Protein AF-A0A0P1IJI8-F1 (afdb_monomer_lite)

InterPro domains:
  IPR011057 Mss4-like superfamily [SSF51316] (6-48)

Radius of gyration: 13.5 Å; chains: 1; bounding box: 26×32×32 Å

Structure (mmCIF, N/CA/C/O backbone):
data_AF-A0A0P1IJI8-F1
#
_entry.id   AF-A0A0P1IJI8-F1
#
loop_
_atom_site.group_PDB
_atom_site.id
_atom_site.type_symbol
_atom_site.label_atom_id
_atom_site.label_alt_id
_atom_site.label_comp_id
_atom_site.label_asym_id
_atom_site.label_entity_id
_atom_site.label_seq_id
_atom_site.pdbx_PDB_ins_code
_atom_site.Cartn_x
_atom_site.Cartn_y
_atom_site.Cartn_z
_atom_site.occupancy
_atom_site.B_iso_or_equiv
_atom_site.auth_seq_id
_atom_site.auth_comp_id
_atom_site.auth_asym_id
_atom_site.auth_atom_id
_atom_site.pdbx_PDB_model_num
ATOM 1 N N . MET A 1 1 ? 10.461 6.715 19.446 1.00 29.12 1 MET A N 1
ATOM 2 C CA . MET A 1 1 ? 9.028 6.486 19.163 1.00 29.12 1 MET A CA 1
ATOM 3 C C . MET A 1 1 ? 8.735 7.197 17.855 1.00 29.12 1 MET A C 1
ATOM 5 O O . MET A 1 1 ? 9.041 8.377 17.781 1.00 29.12 1 MET A O 1
ATOM 9 N N . ALA A 1 2 ? 8.296 6.492 16.811 1.00 30.16 2 ALA A N 1
ATOM 10 C CA . ALA A 1 2 ? 8.014 7.117 15.518 1.00 30.16 2 ALA A CA 1
ATOM 11 C C . ALA A 1 2 ? 6.661 7.837 15.606 1.00 30.16 2 ALA A C 1
ATOM 13 O O . ALA A 1 2 ? 5.616 7.194 15.634 1.00 30.16 2 ALA A O 1
ATOM 14 N N . THR A 1 3 ? 6.689 9.158 15.748 1.00 37.88 3 THR A N 1
ATOM 15 C CA . THR A 1 3 ? 5.506 10.017 15.661 1.00 37.88 3 THR A CA 1
ATOM 16 C C . THR A 1 3 ? 5.250 10.345 14.200 1.00 37.88 3 THR A C 1
ATOM 18 O O . THR A 1 3 ? 6.122 10.864 13.508 1.00 37.88 3 THR A O 1
ATOM 21 N N . PHE A 1 4 ? 4.060 9.996 13.724 1.00 51.72 4 PHE A N 1
ATOM 22 C CA . PHE A 1 4 ? 3.607 10.323 12.382 1.00 51.72 4 PHE A CA 1
ATOM 23 C C . PHE A 1 4 ? 3.056 11.748 12.413 1.00 51.72 4 PHE A C 1
ATOM 25 O O . PHE A 1 4 ? 2.014 11.976 13.016 1.00 51.72 4 PHE A O 1
ATOM 32 N N . ASP A 1 5 ? 3.746 12.712 11.802 1.00 52.84 5 ASP A N 1
ATOM 33 C CA . ASP A 1 5 ? 3.158 14.039 11.588 1.00 52.84 5 A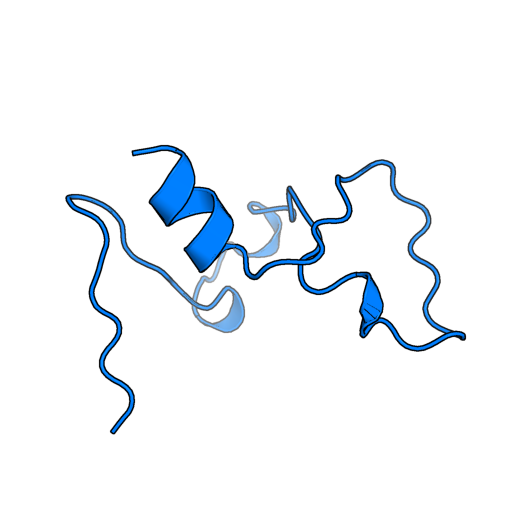SP A CA 1
ATOM 34 C C . ASP A 1 5 ? 1.995 13.860 10.603 1.00 52.84 5 ASP A C 1
ATOM 36 O O . ASP A 1 5 ? 2.215 13.519 9.437 1.00 52.84 5 ASP A O 1
ATO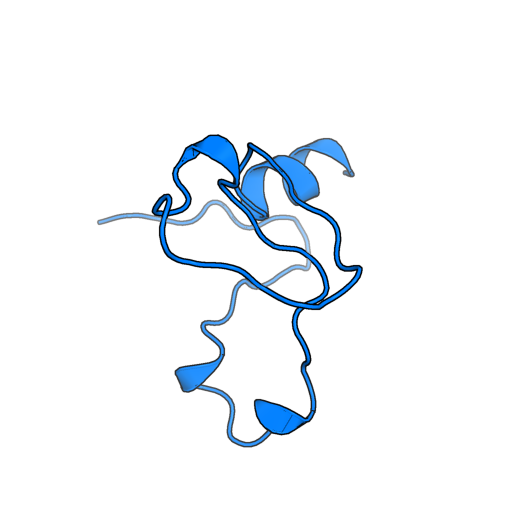M 40 N N . TYR A 1 6 ? 0.761 13.932 11.093 1.00 63.28 6 TYR A N 1
ATOM 41 C CA . TYR A 1 6 ? -0.439 13.679 10.299 1.00 63.28 6 TYR A CA 1
ATOM 42 C C . TYR A 1 6 ? -0.693 14.838 9.333 1.00 63.28 6 TYR A C 1
ATOM 44 O O . TYR A 1 6 ? -0.501 16.005 9.677 1.00 63.28 6 TYR A O 1
ATOM 52 N N . LEU A 1 7 ? -1.130 14.503 8.121 1.00 59.47 7 LEU A N 1
ATOM 53 C CA . LEU A 1 7 ? -1.703 15.473 7.193 1.00 59.47 7 LEU A CA 1
ATOM 54 C C . LEU A 1 7 ? -2.986 16.055 7.808 1.00 59.47 7 LEU A C 1
ATOM 56 O O . LEU A 1 7 ? -3.712 15.297 8.462 1.00 59.47 7 LEU A O 1
ATOM 60 N N . PRO A 1 8 ? -3.284 17.356 7.622 1.00 65.12 8 PRO A N 1
ATOM 61 C CA . PRO A 1 8 ? -4.538 17.934 8.091 1.00 65.12 8 PRO A CA 1
ATOM 62 C C . PRO A 1 8 ? -5.721 17.075 7.631 1.00 65.12 8 PRO A C 1
ATOM 64 O O . PRO A 1 8 ? -5.802 16.701 6.462 1.00 65.12 8 PRO A O 1
ATOM 67 N N . ASP A 1 9 ? -6.591 16.718 8.575 1.00 61.94 9 ASP A N 1
ATOM 68 C CA . ASP A 1 9 ? -7.820 15.950 8.343 1.00 61.94 9 ASP A CA 1
ATOM 69 C C . ASP A 1 9 ? -7.644 14.521 7.779 1.00 61.94 9 ASP A C 1
ATOM 71 O O . ASP A 1 9 ? -8.616 13.919 7.320 1.00 61.94 9 ASP A O 1
ATOM 75 N N . GLN A 1 10 ? -6.441 13.927 7.848 1.00 60.81 10 GLN A N 1
ATOM 76 C CA . GLN A 1 10 ? -6.206 12.545 7.404 1.00 60.81 10 GLN A CA 1
ATOM 77 C C . GLN A 1 10 ? -5.556 11.667 8.480 1.00 60.81 10 GLN A C 1
ATOM 79 O O . GLN A 1 10 ? -4.631 12.070 9.184 1.00 60.81 10 GLN A O 1
ATOM 84 N N . VAL A 1 11 ? -6.009 10.411 8.563 1.00 65.81 11 VAL A N 1
ATOM 85 C CA . VAL A 1 11 ? -5.494 9.402 9.498 1.00 65.81 11 VAL A CA 1
ATOM 86 C C . VAL A 1 11 ? -4.972 8.204 8.712 1.00 65.81 11 VAL A C 1
ATOM 88 O O . VAL A 1 11 ? -5.692 7.612 7.911 1.00 65.81 11 VAL A O 1
ATOM 91 N N . TYR A 1 12 ? -3.719 7.825 8.961 1.00 70.81 12 TYR A N 1
ATOM 92 C CA . TYR A 1 12 ? -3.163 6.567 8.471 1.00 70.81 12 TYR A CA 1
ATOM 93 C C . TYR A 1 12 ? -3.579 5.429 9.407 1.00 70.81 12 TYR A C 1
ATOM 95 O O . TYR A 1 12 ? -3.260 5.460 10.596 1.00 70.81 12 TYR A O 1
ATOM 103 N N . VAL A 1 13 ? -4.264 4.416 8.874 1.00 71.81 13 VAL A N 1
ATOM 104 C CA . VAL A 1 13 ? -4.714 3.246 9.639 1.00 71.81 13 VAL A CA 1
ATOM 105 C C . VAL A 1 13 ? -4.181 1.976 8.973 1.00 71.81 13 VAL A C 1
ATOM 107 O O . VAL A 1 13 ? -4.484 1.738 7.802 1.00 71.81 13 VAL A O 1
ATOM 110 N N . PRO A 1 14 ? -3.405 1.136 9.683 1.00 73.75 14 PRO A N 1
ATOM 111 C CA . PRO A 1 14 ? -3.062 -0.195 9.198 1.00 73.75 14 PRO A CA 1
ATOM 112 C C . PRO A 1 14 ? -4.329 -1.015 8.920 1.00 73.75 14 PRO A C 1
ATOM 114 O O . PRO A 1 14 ? -5.162 -1.185 9.809 1.00 73.75 14 PRO A O 1
ATOM 117 N N . LEU A 1 15 ? -4.457 -1.562 7.706 1.00 71.75 15 LEU A N 1
ATOM 118 C CA . LEU A 1 15 ? -5.665 -2.285 7.274 1.00 71.75 15 LEU A CA 1
ATOM 119 C C . LEU A 1 15 ? -6.013 -3.479 8.177 1.00 71.75 15 LEU A C 1
ATOM 121 O O . LEU A 1 15 ? -7.187 -3.759 8.375 1.00 71.75 15 LEU A O 1
ATOM 125 N N . GLY A 1 16 ? -5.016 -4.132 8.789 1.00 72.75 16 GLY A N 1
ATOM 126 C CA . GLY A 1 16 ? -5.222 -5.260 9.711 1.00 72.75 16 GLY A CA 1
ATOM 127 C C . GLY A 1 16 ? -5.978 -4.923 11.006 1.00 72.75 16 GLY A C 1
ATOM 128 O O . GLY A 1 16 ? -6.217 -5.816 11.810 1.00 72.75 16 GLY A O 1
ATOM 129 N N . LEU A 1 17 ? -6.331 -3.653 11.223 1.00 75.69 17 LEU A N 1
ATOM 130 C CA . LEU A 1 17 ? -7.152 -3.184 12.342 1.00 75.69 17 LEU A CA 1
ATOM 131 C C . LEU A 1 17 ? -8.608 -2.895 11.937 1.00 75.69 17 LEU A C 1
ATOM 133 O O . LEU A 1 17 ? -9.398 -2.492 12.787 1.00 75.69 17 LEU A O 1
ATOM 137 N N . ILE A 1 18 ? -8.955 -3.046 10.654 1.00 80.19 18 ILE A N 1
ATOM 138 C CA . ILE A 1 18 ? -10.273 -2.714 10.105 1.00 80.19 18 ILE A CA 1
ATOM 139 C C . ILE A 1 18 ? -10.998 -4.010 9.733 1.00 80.19 18 ILE A C 1
ATOM 141 O O . ILE A 1 18 ? -10.569 -4.728 8.832 1.00 80.19 18 ILE A O 1
ATOM 145 N N . ASP A 1 19 ? -12.142 -4.269 10.371 1.00 83.06 19 ASP A N 1
ATOM 146 C CA . ASP A 1 19 ? -12.961 -5.469 10.125 1.00 83.06 19 ASP A CA 1
ATOM 147 C C . ASP A 1 19 ? -13.442 -5.586 8.664 1.00 83.06 19 ASP A C 1
ATOM 149 O O . ASP A 1 19 ? -13.730 -6.677 8.181 1.00 83.06 19 ASP A O 1
ATOM 153 N N . GLN A 1 20 ? -13.528 -4.466 7.939 1.00 85.06 20 GLN A N 1
ATOM 154 C CA . GLN A 1 20 ? -13.938 -4.393 6.532 1.00 85.06 20 GLN A CA 1
ATOM 155 C C . GLN A 1 20 ? -12.759 -4.210 5.561 1.00 85.06 20 GLN A C 1
ATOM 157 O O . GLN A 1 20 ? -12.941 -3.611 4.501 1.00 85.06 20 GLN A O 1
ATOM 162 N N . ALA A 1 21 ? -11.554 -4.685 5.899 1.00 83.31 21 ALA A N 1
ATOM 163 C CA . ALA A 1 21 ? -10.361 -4.533 5.055 1.00 83.31 21 ALA A CA 1
ATOM 164 C C . ALA A 1 21 ? -10.568 -5.008 3.601 1.00 83.31 21 ALA A C 1
ATOM 166 O O . ALA A 1 21 ? -10.076 -4.362 2.679 1.00 83.31 21 ALA A O 1
ATOM 167 N N . ASP A 1 22 ? -11.369 -6.056 3.384 1.00 86.44 22 ASP A N 1
ATOM 168 C CA . ASP A 1 22 ? -11.715 -6.559 2.044 1.00 86.44 22 ASP A CA 1
ATOM 169 C C . ASP A 1 22 ? -12.438 -5.522 1.161 1.00 86.44 22 ASP A C 1
ATOM 171 O O . ASP A 1 22 ? -12.364 -5.588 -0.065 1.00 86.44 22 ASP A O 1
ATOM 175 N N . ASN A 1 23 ? -13.102 -4.527 1.757 1.00 88.38 23 ASN A N 1
ATOM 176 C CA . ASN A 1 23 ? -13.782 -3.450 1.030 1.00 88.38 23 ASN A CA 1
ATOM 177 C C . ASN A 1 23 ? -12.853 -2.277 0.682 1.00 88.38 23 ASN A C 1
ATOM 179 O O . ASN A 1 23 ? -13.294 -1.297 0.078 1.00 88.38 23 ASN A O 1
ATOM 183 N N . LEU A 1 24 ? -11.584 -2.346 1.083 1.00 85.94 24 LEU A N 1
ATOM 184 C CA . LEU A 1 24 ? -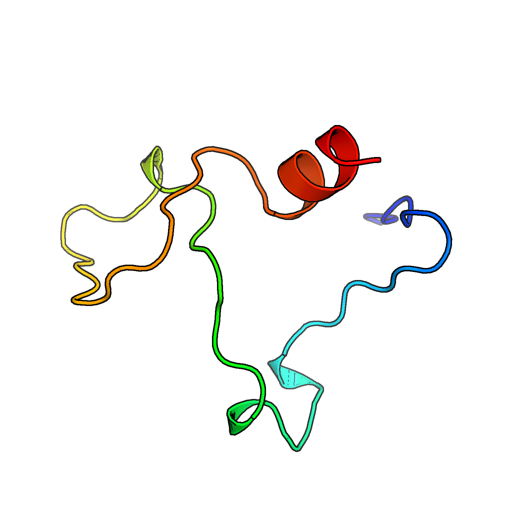10.586 -1.298 0.900 1.00 85.94 24 LEU A CA 1
ATOM 185 C C . LEU A 1 24 ? -9.439 -1.825 0.027 1.00 85.94 24 LEU A C 1
ATOM 187 O O . LEU A 1 24 ? -8.323 -2.009 0.521 1.00 85.94 24 LEU A O 1
ATOM 191 N N . PRO A 1 25 ? -9.687 -2.086 -1.272 1.00 86.69 25 PRO A N 1
ATOM 192 C CA . PRO A 1 25 ? -8.646 -2.586 -2.152 1.00 86.69 25 PRO A CA 1
ATOM 193 C C . PRO A 1 25 ? -7.499 -1.570 -2.257 1.00 86.69 25 PRO A C 1
ATOM 195 O O . PRO A 1 25 ? -7.732 -0.352 -2.238 1.00 86.69 25 PRO A O 1
ATOM 198 N N . PRO A 1 26 ? -6.250 -2.044 -2.397 1.00 86.62 26 PRO A N 1
ATOM 199 C CA . PRO A 1 26 ? -5.119 -1.161 -2.616 1.00 86.62 26 PRO A CA 1
ATOM 200 C C . PRO A 1 26 ? -5.320 -0.364 -3.908 1.00 86.62 26 PRO A C 1
ATOM 202 O O . PRO A 1 26 ? -5.841 -0.868 -4.901 1.00 86.62 26 PRO A O 1
ATOM 205 N N . ARG A 1 27 ? -4.890 0.898 -3.893 1.00 87.06 27 ARG A N 1
ATOM 206 C CA . ARG A 1 27 ? -4.947 1.788 -5.066 1.00 87.06 27 ARG A CA 1
ATOM 207 C C . ARG A 1 27 ? -3.577 2.046 -5.691 1.00 87.06 27 ARG A C 1
ATOM 209 O O . ARG A 1 27 ? -3.508 2.493 -6.829 1.00 87.06 27 ARG A O 1
ATOM 216 N N . ILE A 1 28 ? -2.508 1.780 -4.945 1.00 86.50 28 ILE A N 1
ATOM 217 C CA . ILE A 1 28 ? -1.123 2.039 -5.334 1.00 86.50 28 ILE A CA 1
ATOM 218 C C . ILE A 1 28 ? -0.1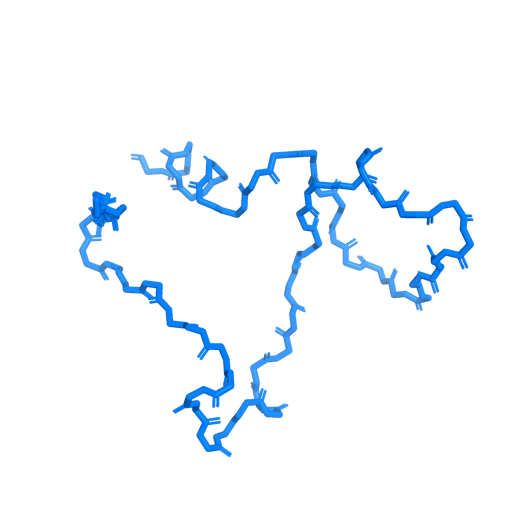94 1.082 -4.589 1.00 86.50 28 ILE A C 1
ATOM 220 O O . ILE A 1 28 ? -0.421 0.788 -3.412 1.00 86.50 28 ILE A O 1
ATOM 224 N N . HIS A 1 29 ? 0.867 0.631 -5.253 1.00 90.31 29 HIS A N 1
ATOM 225 C CA . HIS A 1 29 ? 1.992 -0.036 -4.602 1.00 90.31 29 HIS A CA 1
ATOM 226 C C . HIS A 1 29 ? 3.122 0.970 -4.424 1.00 90.31 29 HIS A C 1
ATOM 228 O O . HIS A 1 29 ? 3.533 1.625 -5.379 1.00 90.31 29 HIS A O 1
ATOM 234 N N . CYS A 1 30 ? 3.611 1.096 -3.197 1.00 89.62 30 CYS A N 1
ATOM 235 C CA . CYS A 1 30 ? 4.705 2.001 -2.844 1.00 89.62 30 CYS A CA 1
ATOM 236 C C . CYS A 1 30 ? 6.045 1.253 -2.838 1.00 89.62 30 CYS A C 1
ATOM 238 O O . CYS A 1 30 ? 6.060 0.028 -2.711 1.00 89.62 30 CYS A O 1
ATOM 240 N N . HIS A 1 31 ? 7.160 1.985 -2.910 1.00 89.62 31 HIS A N 1
ATOM 241 C CA . HIS A 1 31 ? 8.519 1.424 -2.907 1.00 89.62 31 HIS A CA 1
ATOM 242 C C . HIS A 1 31 ? 8.772 0.358 -3.983 1.00 89.62 31 HIS A C 1
ATOM 244 O O . HIS A 1 31 ? 9.406 -0.666 -3.727 1.00 89.62 31 HIS A O 1
ATOM 250 N N . ALA A 1 32 ? 8.289 0.601 -5.203 1.00 90.31 32 ALA A N 1
ATOM 251 C CA . ALA A 1 32 ? 8.383 -0.350 -6.307 1.00 90.31 32 ALA A CA 1
ATOM 252 C C . ALA A 1 32 ? 9.829 -0.778 -6.639 1.00 90.31 32 ALA A C 1
ATOM 254 O O . ALA A 1 32 ? 10.058 -1.941 -6.954 1.00 90.31 32 ALA A O 1
ATOM 255 N N . GLU A 1 33 ? 10.816 0.113 -6.514 1.00 90.38 33 GLU A N 1
ATOM 256 C CA . GLU A 1 33 ? 12.247 -0.196 -6.696 1.00 90.38 33 GLU A CA 1
ATOM 257 C C . GLU A 1 33 ? 12.810 -1.177 -5.664 1.00 90.38 33 GLU A C 1
ATOM 259 O O . GLU A 1 33 ? 13.808 -1.844 -5.925 1.00 90.38 33 GLU A O 1
ATOM 264 N N . SER A 1 34 ? 12.169 -1.279 -4.499 1.00 91.12 34 SER A N 1
ATOM 265 C CA . SER A 1 34 ? 12.540 -2.218 -3.438 1.00 91.12 34 SER A CA 1
ATOM 266 C C . SER A 1 34 ? 11.726 -3.513 -3.496 1.00 91.12 34 SER A C 1
ATOM 268 O O . SER A 1 34 ? 11.877 -4.371 -2.624 1.00 91.12 34 SER A O 1
ATOM 270 N N . ALA A 1 35 ? 10.856 -3.673 -4.499 1.00 90.38 35 ALA A N 1
ATOM 271 C CA . ALA A 1 35 ? 10.111 -4.905 -4.693 1.00 90.38 35 ALA A CA 1
ATOM 272 C C . ALA A 1 35 ? 11.074 -6.065 -4.970 1.00 90.38 35 ALA A C 1
ATOM 274 O O . ALA A 1 35 ? 12.013 -5.964 -5.764 1.00 90.38 35 ALA A O 1
ATOM 275 N N . PHE A 1 36 ? 10.829 -7.199 -4.317 1.00 92.69 36 PHE A N 1
ATOM 276 C CA . PHE A 1 36 ? 11.601 -8.405 -4.576 1.00 92.69 36 PHE A CA 1
ATOM 277 C C . PHE A 1 36 ? 11.431 -8.843 -6.032 1.00 92.69 36 PHE A C 1
ATOM 279 O O . PHE A 1 36 ? 10.318 -8.877 -6.548 1.00 92.69 36 PHE A O 1
ATOM 286 N N . SER A 1 37 ? 12.523 -9.248 -6.679 1.00 90.31 37 SER A N 1
ATOM 287 C CA . SER A 1 37 ? 12.530 -9.583 -8.111 1.00 90.31 37 SER A CA 1
ATOM 288 C C . SER A 1 37 ? 11.632 -10.760 -8.501 1.00 90.31 37 SER A C 1
ATOM 290 O O 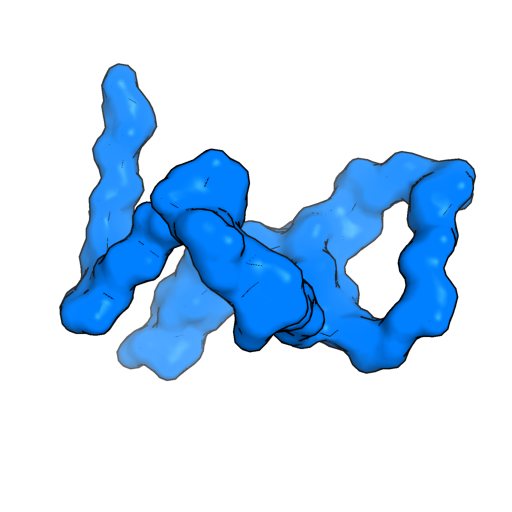. SER A 1 37 ? 11.294 -10.888 -9.672 1.00 90.31 37 SER A O 1
ATOM 292 N N . TRP A 1 38 ? 11.259 -11.613 -7.545 1.00 94.19 38 TRP A N 1
ATOM 293 C CA . TRP A 1 38 ? 10.338 -12.737 -7.739 1.00 94.19 38 TRP A CA 1
ATOM 294 C C . TRP A 1 38 ? 8.871 -12.380 -7.459 1.00 94.19 38 TRP A C 1
ATOM 296 O O . TRP A 1 38 ? 7.979 -13.184 -7.731 1.00 94.19 38 TRP A O 1
ATOM 306 N N . LEU A 1 39 ? 8.604 -11.208 -6.875 1.00 90.12 39 LEU A N 1
ATOM 307 C CA . LEU A 1 39 ? 7.259 -10.762 -6.545 1.00 90.12 39 LEU A CA 1
ATOM 308 C C . LEU A 1 39 ? 6.665 -10.038 -7.752 1.00 90.12 39 LEU A C 1
ATOM 310 O O . LEU A 1 39 ? 7.041 -8.913 -8.077 1.00 90.12 39 LEU A O 1
ATOM 314 N N . HIS A 1 40 ? 5.713 -10.692 -8.406 1.00 85.81 40 HIS A N 1
ATOM 315 C CA . HIS A 1 40 ? 5.015 -10.151 -9.564 1.00 85.81 40 HIS A CA 1
ATOM 316 C C . HIS A 1 40 ? 3.531 -10.005 -9.242 1.00 85.81 40 HIS A C 1
ATOM 318 O O . HIS A 1 40 ? 2.829 -10.991 -9.026 1.00 85.81 40 HIS A O 1
ATOM 324 N N . PHE A 1 41 ? 3.054 -8.766 -9.218 1.00 89.31 41 PHE A N 1
ATOM 325 C CA . PHE A 1 41 ? 1.635 -8.451 -9.101 1.00 89.31 41 PHE A CA 1
ATOM 326 C C . PHE A 1 41 ? 1.033 -8.338 -10.502 1.00 89.31 41 PHE A C 1
ATOM 328 O O . PHE A 1 41 ? 1.530 -7.564 -11.318 1.00 89.31 41 PHE A O 1
ATOM 335 N N . SER A 1 42 ? -0.028 -9.092 -10.779 1.00 90.81 42 SER A N 1
ATOM 336 C CA . SER A 1 42 ? -0.727 -9.112 -12.072 1.00 90.81 42 SER A CA 1
ATOM 337 C C . SER A 1 42 ? -1.895 -8.118 -12.126 1.00 90.81 42 SER A C 1
ATOM 339 O O . SER A 1 42 ? -2.963 -8.446 -12.637 1.00 90.81 42 SER A O 1
ATOM 341 N N . ASP A 1 43 ? -1.714 -6.944 -11.529 1.00 92.06 43 ASP A N 1
ATOM 342 C CA . ASP A 1 43 ? -2.702 -5.865 -11.503 1.00 92.06 43 ASP A CA 1
ATOM 343 C C . ASP A 1 43 ? -2.174 -4.628 -12.245 1.00 92.06 43 ASP A C 1
ATOM 345 O O . ASP A 1 43 ? -0.969 -4.499 -12.472 1.00 92.06 43 ASP A O 1
ATOM 349 N N . ASP A 1 44 ? -3.079 -3.705 -12.569 1.00 92.19 44 ASP A N 1
ATOM 350 C CA . ASP A 1 44 ? -2.772 -2.459 -13.284 1.00 92.19 44 ASP A CA 1
ATOM 351 C C . ASP A 1 44 ? -2.595 -1.254 -12.341 1.00 92.19 44 ASP A C 1
ATOM 353 O O . ASP A 1 44 ? -2.700 -0.100 -12.762 1.00 92.19 44 ASP A O 1
ATOM 357 N N . LEU A 1 45 ? -2.383 -1.489 -11.040 1.00 92.19 45 LEU A N 1
ATOM 358 C CA . LEU A 1 45 ? -2.248 -0.398 -10.075 1.00 92.19 45 LEU A CA 1
ATOM 359 C C . LEU A 1 45 ? -0.956 0.400 -10.317 1.00 92.19 45 LEU A C 1
ATOM 361 O O . LEU A 1 45 ? 0.039 -0.088 -10.859 1.00 92.19 45 LEU A O 1
ATOM 365 N N . GLU A 1 46 ? -0.923 1.641 -9.851 1.00 90.69 46 GLU A N 1
ATOM 366 C CA . GLU A 1 46 ? 0.287 2.455 -9.944 1.00 90.69 46 GLU A CA 1
ATOM 367 C C . GLU A 1 46 ? 1.431 1.863 -9.096 1.00 90.69 46 GLU A C 1
ATOM 369 O O . GLU A 1 46 ? 1.205 1.295 -8.022 1.00 90.69 46 GLU A O 1
ATOM 374 N N . ARG A 1 47 ? 2.670 1.987 -9.589 1.00 91.19 47 ARG A N 1
ATOM 375 C CA . ARG A 1 47 ? 3.905 1.569 -8.911 1.00 91.19 47 ARG A CA 1
ATOM 376 C C . ARG A 1 47 ? 4.739 2.802 -8.560 1.00 91.19 47 ARG A C 1
ATOM 378 O O . ARG A 1 47 ? 5.564 3.248 -9.356 1.00 91.19 47 ARG A O 1
ATOM 385 N N . ALA A 1 48 ? 4.514 3.358 -7.376 1.00 89.81 48 ALA A N 1
ATOM 386 C CA . ALA A 1 48 ? 5.280 4.490 -6.874 1.00 89.81 48 ALA A CA 1
ATOM 387 C C . ALA A 1 48 ? 6.624 4.044 -6.291 1.00 89.81 48 ALA A C 1
ATOM 389 O O . ALA A 1 48 ? 6.722 3.018 -5.618 1.00 89.81 48 ALA A O 1
ATOM 390 N N . GLN A 1 49 ? 7.660 4.855 -6.509 1.00 90.06 49 GLN A N 1
ATOM 391 C CA . GLN A 1 49 ? 8.975 4.658 -5.884 1.00 90.06 49 GLN A CA 1
ATOM 392 C C . GLN A 1 49 ? 8.991 5.138 -4.428 1.00 90.06 49 GLN A C 1
ATOM 394 O O . GLN A 1 49 ? 9.607 4.527 -3.560 1.00 90.06 49 GLN A O 1
ATOM 399 N N . ALA A 1 50 ? 8.251 6.208 -4.150 1.00 84.56 50 ALA A N 1
ATOM 400 C CA . ALA A 1 50 ? 8.138 6.784 -2.821 1.00 84.56 50 ALA A CA 1
ATOM 401 C C . ALA A 1 50 ? 7.111 6.038 -1.953 1.00 84.56 50 ALA A C 1
ATOM 403 O O . ALA A 1 50 ? 6.354 5.180 -2.423 1.00 84.56 50 ALA A O 1
ATOM 404 N N . SER A 1 51 ? 7.076 6.385 -0.669 1.00 83.00 51 SER A N 1
ATOM 405 C CA . SER A 1 51 ? 6.014 5.958 0.236 1.00 83.00 51 SER A CA 1
ATOM 406 C C . SER A 1 51 ? 4.690 6.644 -0.110 1.00 83.00 51 SER A C 1
ATOM 408 O O . SER A 1 51 ? 4.659 7.790 -0.562 1.00 83.00 51 SER A O 1
ATOM 410 N N . GLY A 1 52 ? 3.566 5.997 0.211 1.00 76.75 52 GLY A N 1
ATOM 411 C CA . GLY A 1 52 ? 2.246 6.621 0.064 1.00 76.75 52 GLY A CA 1
ATOM 412 C C . GLY A 1 52 ? 2.115 7.907 0.889 1.00 76.75 52 GLY A C 1
ATOM 413 O O . GLY A 1 52 ? 1.403 8.824 0.496 1.00 76.75 52 GLY A O 1
ATOM 414 N N . ARG A 1 53 ? 2.865 8.015 1.995 1.00 75.12 53 ARG A N 1
ATOM 415 C CA . ARG A 1 53 ? 2.971 9.242 2.795 1.00 75.12 53 ARG A CA 1
ATOM 416 C C . ARG A 1 53 ? 3.591 10.388 2.001 1.00 75.12 53 ARG A C 1
ATOM 418 O O . ARG A 1 53 ? 3.052 11.486 2.021 1.00 75.12 53 ARG A O 1
ATOM 425 N N . GLU A 1 54 ? 4.714 10.153 1.330 1.00 76.75 54 GLU A N 1
ATOM 426 C CA . GLU A 1 54 ? 5.374 11.181 0.517 1.00 76.75 54 GLU A CA 1
ATOM 427 C C . GLU A 1 54 ? 4.482 11.631 -0.641 1.00 76.75 54 GLU A C 1
ATOM 429 O O . GLU A 1 54 ? 4.355 12.831 -0.874 1.00 76.75 54 GLU A O 1
ATOM 434 N N . THR A 1 55 ? 3.789 10.695 -1.297 1.00 73.00 55 THR A N 1
ATOM 435 C 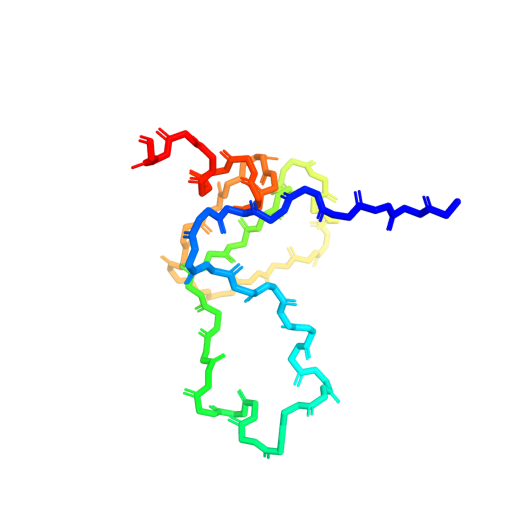CA . THR A 1 55 ? 2.796 11.018 -2.332 1.00 73.00 55 THR A CA 1
ATOM 436 C C . THR A 1 55 ? 1.672 11.901 -1.787 1.00 73.00 55 THR A C 1
ATOM 438 O O . THR A 1 55 ? 1.333 12.908 -2.403 1.00 73.00 55 THR A O 1
ATOM 441 N N . LEU A 1 56 ? 1.111 11.567 -0.619 1.00 70.19 56 LEU A N 1
ATOM 442 C CA . LEU A 1 56 ? 0.052 12.368 0.001 1.00 70.19 56 LEU A CA 1
ATOM 443 C C . LEU A 1 56 ? 0.547 13.752 0.452 1.00 70.19 56 LEU A C 1
ATOM 445 O O . LEU A 1 56 ? -0.191 14.727 0.340 1.00 70.19 56 LEU A O 1
ATOM 449 N N . ASN A 1 57 ? 1.789 13.859 0.930 1.00 72.25 57 ASN A N 1
ATOM 450 C CA . ASN A 1 57 ? 2.399 15.142 1.286 1.00 72.25 57 ASN A CA 1
ATOM 451 C C . ASN A 1 57 ? 2.618 16.048 0.068 1.00 72.25 57 ASN A C 1
ATOM 453 O O . ASN A 1 57 ? 2.530 17.258 0.212 1.00 72.25 57 ASN A O 1
ATOM 457 N N . ALA A 1 58 ? 2.914 15.487 -1.107 1.00 72.56 58 ALA A N 1
ATOM 458 C CA . ALA A 1 58 ? 3.121 16.263 -2.331 1.00 72.56 58 ALA A CA 1
ATOM 459 C C . ALA A 1 58 ? 1.812 16.726 -3.002 1.00 72.56 58 ALA A C 1
ATOM 461 O O . ALA A 1 58 ? 1.844 17.622 -3.843 1.00 72.56 58 ALA A O 1
ATOM 462 N N . ALA A 1 59 ? 0.681 16.092 -2.676 1.00 67.50 59 ALA A N 1
ATOM 463 C CA . ALA A 1 59 ? -0.632 16.398 -3.247 1.00 67.50 59 ALA A CA 1
ATOM 464 C C . ALA A 1 59 ? -1.421 17.478 -2.476 1.00 67.50 59 ALA A C 1
ATOM 466 O O . ALA A 1 59 ? -2.479 17.893 -2.952 1.00 67.50 59 ALA A O 1
ATOM 467 N N . ASN A 1 60 ? -0.925 17.902 -1.309 1.00 57.16 60 ASN A N 1
ATOM 468 C CA . ASN A 1 60 ? -1.493 18.951 -0.453 1.00 57.16 60 ASN A CA 1
ATOM 469 C C . ASN A 1 60 ? -0.623 20.212 -0.488 1.00 57.16 60 ASN A C 1
ATOM 471 O O . ASN A 1 60 ? -1.200 21.313 -0.359 1.00 57.16 60 ASN A O 1
#

pLDDT: mean 77.77, std 15.3, range [29.12, 94.19]

Organism: NCBI:txid1715693

Foldseek 3Di:
DDDDPDDVPDDDDDLVVPPVSVVVDDQEAELQVPDDPPDDDPDPHHYYNHDPVVVVVVVD

Sequence (60 aa):
MATFDYLPDQVYVPLGLIDQADNLPPRIHCHAESAFSWLHFSDDLERAQASGRETLNAAN

Secondary structure (DSSP, 8-state):
-----PPTT-----GGG-TTGGGS---EE--GGGS-TT----S--EE-SS-HHHHHHH--